Protein AF-A0A7K0TBQ1-F1 (afdb_monomer)

pLDDT: mean 91.93, std 2.82, range [83.19, 95.75]

Secondary structure (DSSP, 8-state):
-TTTTSS-TTPEE-HHHHHHHH---HHHHHHHHHHHHHTTSSEEETTTEEE-

Mean predicted aligned error: 2.96 Å

Radius of gyration: 10.34 Å; Cα contacts (8 Å, |Δi|>4): 53; chains: 1; bounding box: 23×24×20 Å

Nearest PDB structures (foldseek):
  7u5q-assembly2_B  TM=9.064E-01  e=3.427E-04  Brucella melitensis ATCC 23457
  3sxy-assembly1_B  TM=9.666E-01  e=4.187E-03  Thermotoga maritima
  3by6-assembly3_C  TM=8.355E-01  e=9.567E-02  Oenococcus oeni PSU-1
  2ek5-assembly1_B  TM=8.491E-01  e=1.669E-01  Corynebacterium glutamicum ATCC 13032
  4r1h-assembly1_B  TM=8.555E-01  e=3.344E-01  Listeria monocytogenes EGD-e

Structure (mmCIF, N/CA/C/O backbone):
data_AF-A0A7K0TBQ1-F1
#
_entry.id   AF-A0A7K0TBQ1-F1
#
loop_
_atom_site.group_PDB
_atom_site.id
_atom_site.type_symbol
_atom_site.label_atom_id
_atom_site.label_alt_id
_atom_site.label_comp_id
_atom_site.label_asym_id
_atom_site.label_entity_id
_atom_site.label_seq_id
_atom_site.pdbx_PDB_ins_code
_atom_site.Cartn_x
_atom_site.Cartn_y
_atom_site.Cartn_z
_atom_site.occupancy
_atom_site.B_iso_or_equiv
_atom_site.auth_seq_id
_atom_site.auth_comp_id
_atom_site.auth_asym_id
_atom_site.auth_atom_id
_atom_site.pdbx_PDB_model_num
ATOM 1 N N . MET A 1 1 ? -4.485 -9.384 3.153 1.00 83.19 1 MET A N 1
ATOM 2 C CA . MET A 1 1 ? -4.395 -8.762 1.822 1.00 83.19 1 MET A CA 1
ATOM 3 C C . MET A 1 1 ? -3.162 -9.178 1.014 1.00 83.19 1 MET A C 1
ATOM 5 O O . MET A 1 1 ? -3.350 -9.851 0.016 1.00 83.19 1 MET A O 1
ATOM 9 N N . ILE A 1 2 ? -1.918 -8.845 1.401 1.00 87.62 2 ILE A N 1
ATOM 10 C CA . ILE A 1 2 ? -0.719 -9.173 0.582 1.00 87.62 2 ILE A CA 1
ATOM 11 C C . ILE A 1 2 ? -0.325 -10.657 0.685 1.00 87.62 2 ILE A C 1
ATOM 13 O O . ILE A 1 2 ? -0.339 -11.374 -0.307 1.00 87.62 2 ILE A O 1
ATOM 17 N N . ILE A 1 3 ? -0.045 -11.156 1.896 1.00 89.62 3 ILE A N 1
ATOM 18 C CA . ILE A 1 3 ? 0.346 -12.567 2.109 1.00 89.62 3 ILE A CA 1
ATOM 19 C C . ILE A 1 3 ? -0.765 -13.565 1.755 1.00 89.62 3 ILE A C 1
ATOM 21 O O . ILE A 1 3 ? -0.491 -14.712 1.422 1.00 89.62 3 ILE A O 1
ATOM 25 N N . THR A 1 4 ? -2.021 -13.120 1.834 1.00 92.00 4 THR A N 1
ATOM 26 C CA . THR A 1 4 ? -3.204 -13.906 1.468 1.00 92.00 4 THR A CA 1
ATOM 27 C C . THR A 1 4 ? -3.517 -13.833 -0.028 1.00 92.00 4 THR A C 1
ATOM 29 O O . THR A 1 4 ? -4.463 -14.478 -0.465 1.00 92.00 4 THR A O 1
ATOM 32 N N . LEU A 1 5 ? -2.729 -13.078 -0.809 1.00 87.19 5 LEU A N 1
ATOM 33 C CA . LEU A 1 5 ? -2.906 -12.849 -2.249 1.00 87.19 5 LEU A CA 1
ATOM 34 C C . LEU A 1 5 ? -4.255 -12.224 -2.643 1.00 87.19 5 LEU A C 1
ATOM 36 O O . LEU A 1 5 ? -4.674 -12.321 -3.793 1.00 87.19 5 LEU A O 1
ATOM 40 N N . GLU A 1 6 ? -4.927 -11.535 -1.722 1.00 90.06 6 GLU A N 1
ATOM 41 C CA . GLU A 1 6 ? -6.081 -10.693 -2.073 1.00 90.06 6 GLU A CA 1
ATOM 42 C C . GLU A 1 6 ? -5.633 -9.461 -2.870 1.00 90.06 6 GLU A C 1
ATOM 44 O O . GLU A 1 6 ? -6.371 -8.970 -3.719 1.00 90.06 6 GLU A O 1
ATOM 49 N N . LEU A 1 7 ? -4.412 -8.978 -2.617 1.00 89.44 7 LEU A N 1
ATOM 50 C CA . LEU A 1 7 ? -3.717 -8.046 -3.497 1.00 89.44 7 LEU A CA 1
ATOM 51 C C . LEU A 1 7 ? -2.700 -8.829 -4.321 1.00 89.44 7 LEU A C 1
ATOM 53 O O . LEU A 1 7 ? -1.752 -9.403 -3.784 1.00 89.44 7 LEU A O 1
ATOM 57 N N . VAL A 1 8 ? -2.923 -8.862 -5.630 1.00 90.31 8 VAL A N 1
ATOM 58 C CA . VAL A 1 8 ? -2.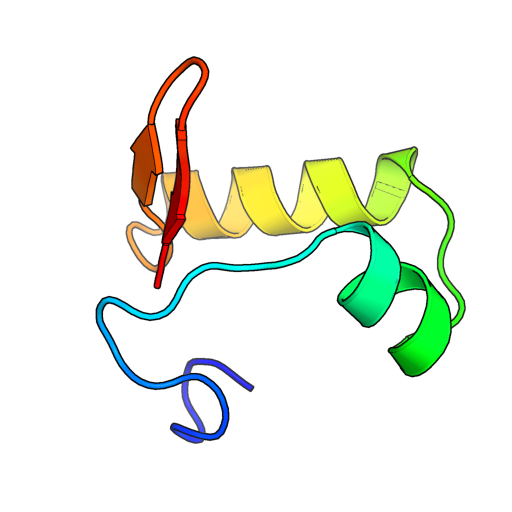076 -9.602 -6.568 1.00 90.31 8 VAL A CA 1
ATOM 59 C C . VAL A 1 8 ? -0.730 -8.879 -6.721 1.00 90.31 8 VAL A C 1
ATOM 61 O O . VAL A 1 8 ? -0.719 -7.646 -6.777 1.00 90.31 8 VAL A O 1
ATOM 64 N N . PRO A 1 9 ? 0.401 -9.598 -6.835 1.00 90.69 9 PRO A N 1
ATOM 65 C CA . PRO A 1 9 ? 1.684 -8.981 -7.167 1.00 90.69 9 PRO A CA 1
ATOM 66 C C . PRO A 1 9 ? 1.601 -8.124 -8.438 1.00 90.69 9 PRO A C 1
ATOM 68 O O . PRO A 1 9 ? 0.963 -8.503 -9.422 1.00 90.69 9 PRO A O 1
ATOM 71 N N . GLY A 1 10 ? 2.229 -6.954 -8.412 1.00 90.81 10 GLY A N 1
ATOM 72 C CA . GLY A 1 10 ? 2.180 -5.945 -9.466 1.00 90.81 10 GLY A CA 1
ATOM 73 C C . GLY A 1 10 ? 0.890 -5.119 -9.502 1.00 90.81 10 GLY A C 1
ATOM 74 O O . GLY A 1 10 ? 0.753 -4.256 -10.372 1.00 90.81 10 GLY A O 1
ATOM 75 N N . SER A 1 11 ? -0.065 -5.351 -8.594 1.00 93.31 11 SER A N 1
ATOM 76 C CA . SER A 1 11 ? -1.278 -4.531 -8.504 1.00 93.31 11 SER A CA 1
ATOM 77 C C . SER A 1 11 ? -0.994 -3.167 -7.878 1.00 93.31 11 SER A C 1
ATOM 79 O O . SER A 1 11 ? -0.144 -3.032 -6.999 1.00 93.31 11 SER A O 1
ATOM 81 N N . LEU A 1 12 ? -1.719 -2.145 -8.340 1.00 93.75 12 LEU A N 1
ATOM 82 C CA . LEU A 1 12 ? -1.650 -0.803 -7.773 1.00 93.75 12 LEU A CA 1
ATOM 83 C C . LEU A 1 12 ? -2.396 -0.765 -6.433 1.00 93.75 12 LEU A C 1
ATOM 85 O O . LEU 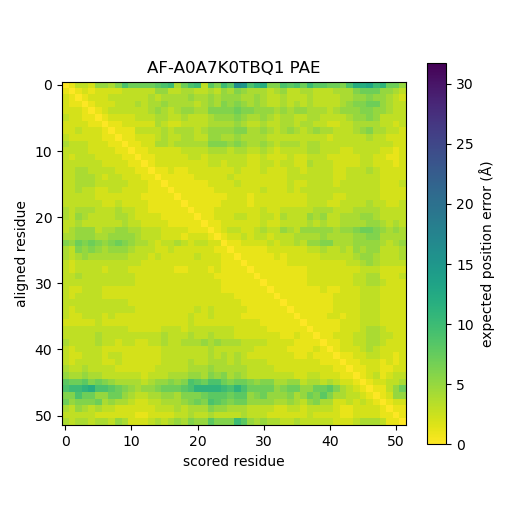A 1 12 ? -3.563 -1.142 -6.349 1.00 93.75 12 LEU A O 1
ATOM 89 N N . ILE A 1 13 ? -1.743 -0.228 -5.409 1.00 93.50 13 ILE A N 1
ATOM 90 C CA . ILE A 1 13 ? -2.317 -0.005 -4.087 1.00 93.50 13 ILE A CA 1
ATOM 91 C C . ILE A 1 13 ? -2.947 1.388 -4.028 1.00 93.50 13 ILE A C 1
ATOM 93 O O . ILE A 1 13 ? -2.276 2.408 -4.214 1.00 93.50 13 ILE A O 1
ATOM 97 N N . SER A 1 14 ? -4.238 1.434 -3.705 1.00 92.38 14 SER A N 1
ATOM 98 C CA . SER A 1 14 ? -4.997 2.668 -3.496 1.00 92.38 14 SER A CA 1
ATOM 99 C C . SER A 1 14 ? -5.087 3.007 -2.006 1.00 92.38 14 SER A C 1
ATOM 101 O O . SER A 1 14 ? -5.801 2.351 -1.250 1.00 92.38 14 SER A O 1
ATOM 103 N N . GLU A 1 15 ? -4.402 4.071 -1.566 1.00 90.94 15 GLU A N 1
ATOM 104 C CA . GLU A 1 15 ? -4.493 4.551 -0.175 1.00 90.94 15 GLU A CA 1
ATOM 105 C C . GLU A 1 15 ? -5.941 4.865 0.220 1.00 90.94 15 GLU A C 1
ATOM 107 O O . GLU A 1 15 ? -6.372 4.517 1.314 1.00 90.94 15 GLU A O 1
ATOM 112 N N . SER A 1 16 ? -6.714 5.488 -0.675 1.00 91.94 16 SER A N 1
ATOM 113 C CA . SER A 1 16 ? -8.113 5.841 -0.415 1.00 91.94 16 SER A CA 1
ATOM 114 C C . SER A 1 16 ? -9.015 4.626 -0.224 1.00 91.94 16 SER A C 1
ATOM 116 O O . SER A 1 16 ? -9.928 4.678 0.595 1.00 91.94 16 SER A O 1
ATOM 118 N N . GLU A 1 17 ? -8.758 3.543 -0.957 1.00 92.31 17 GLU A N 1
ATOM 119 C CA . GLU A 1 17 ? -9.513 2.296 -0.827 1.00 92.31 17 GLU A CA 1
ATOM 120 C C . GLU A 1 17 ? -9.137 1.552 0.455 1.00 92.31 17 GLU A C 1
ATOM 122 O O . GLU A 1 17 ? -10.002 1.038 1.160 1.00 92.31 17 GLU A O 1
ATOM 127 N N . LEU A 1 18 ? -7.854 1.560 0.824 1.00 92.31 18 LEU A N 1
ATOM 128 C CA . LEU A 1 18 ? -7.415 1.013 2.105 1.00 92.31 18 LEU A CA 1
ATOM 129 C C . LEU A 1 18 ? -7.989 1.809 3.280 1.00 92.31 18 LEU A C 1
ATOM 131 O O . LEU A 1 18 ? -8.421 1.219 4.265 1.00 92.31 18 LEU A O 1
ATOM 135 N N . MET A 1 19 ? -8.045 3.138 3.174 1.00 94.31 19 MET A N 1
ATOM 136 C CA . MET A 1 19 ? -8.674 3.991 4.183 1.00 94.31 19 MET A CA 1
ATOM 137 C C . MET A 1 19 ? -10.164 3.678 4.352 1.00 94.31 19 MET A C 1
ATOM 139 O O . MET A 1 19 ? -10.633 3.580 5.484 1.00 94.31 19 MET A O 1
ATOM 143 N N . SER A 1 20 ? -10.912 3.524 3.254 1.00 94.50 20 SER A N 1
ATOM 144 C CA . SER A 1 20 ? -12.345 3.216 3.325 1.00 94.50 20 SER A CA 1
ATOM 145 C C . SER A 1 20 ? -12.606 1.799 3.836 1.00 94.50 20 SER A C 1
ATOM 147 O O . SER A 1 20 ? -13.527 1.601 4.624 1.00 94.50 20 SER A O 1
ATOM 149 N N . THR A 1 21 ? -11.777 0.833 3.438 1.00 92.56 21 THR A N 1
ATOM 150 C CA . THR A 1 21 ? -11.929 -0.581 3.808 1.00 92.56 21 THR A CA 1
ATOM 151 C C . THR A 1 21 ? -11.506 -0.852 5.250 1.00 92.56 21 THR A C 1
ATOM 153 O O . THR A 1 21 ? -12.175 -1.595 5.962 1.00 92.56 21 THR A O 1
ATOM 156 N N . LEU A 1 22 ? -10.401 -0.249 5.698 1.00 92.38 22 LEU A N 1
ATOM 157 C CA . LEU A 1 22 ? -9.829 -0.486 7.027 1.00 92.38 22 LEU A CA 1
ATOM 158 C C . LEU A 1 22 ? -10.296 0.537 8.074 1.00 92.38 22 LEU A C 1
ATOM 160 O O . LEU A 1 22 ? -10.052 0.348 9.262 1.00 92.38 22 LEU A O 1
ATOM 164 N N . GLY A 1 23 ? -10.937 1.633 7.654 1.00 93.44 23 GLY A N 1
ATOM 165 C CA . GLY A 1 23 ? -11.451 2.677 8.547 1.00 93.44 23 GLY A CA 1
ATOM 166 C C . GLY A 1 23 ? -10.375 3.558 9.192 1.00 93.44 23 GLY A C 1
ATOM 167 O O . GLY A 1 23 ? -10.668 4.303 10.127 1.00 93.44 23 GLY A O 1
ATOM 168 N N . PHE A 1 24 ? -9.130 3.494 8.713 1.00 93.56 24 PHE A N 1
ATOM 169 C CA .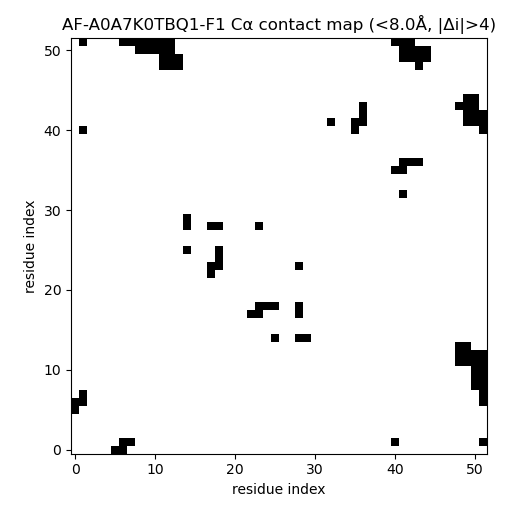 PHE A 1 24 ? -8.020 4.297 9.227 1.00 93.56 24 PHE A CA 1
ATOM 170 C C . PHE A 1 24 ? -7.797 5.580 8.417 1.00 93.56 24 PHE A C 1
ATOM 172 O O . PHE A 1 24 ? -8.104 5.674 7.230 1.00 93.56 24 PHE A O 1
ATOM 179 N N . GLY A 1 25 ? -7.218 6.589 9.073 1.00 92.69 25 GLY A N 1
ATOM 180 C CA . GLY A 1 25 ? -6.832 7.846 8.432 1.00 92.69 25 GLY A CA 1
ATOM 181 C C . GLY A 1 25 ? -5.596 7.728 7.528 1.00 92.69 25 GLY A C 1
ATOM 182 O O . GLY A 1 25 ? -4.912 6.710 7.490 1.00 92.69 25 GLY A O 1
ATOM 183 N N . ARG A 1 26 ? -5.252 8.825 6.838 1.00 92.56 26 ARG A N 1
ATOM 184 C CA . ARG A 1 26 ? -4.114 8.878 5.893 1.00 92.56 26 ARG A CA 1
ATOM 185 C C . ARG A 1 26 ? -2.763 8.555 6.537 1.00 92.56 26 ARG A C 1
ATOM 187 O O . ARG A 1 26 ? -1.979 7.813 5.961 1.00 92.56 26 ARG A O 1
ATOM 194 N N . THR A 1 27 ? -2.481 9.119 7.712 1.00 95.19 27 THR A N 1
ATOM 195 C CA . THR A 1 27 ? -1.191 8.947 8.401 1.00 95.19 27 THR A CA 1
ATOM 196 C C . THR A 1 27 ? -0.884 7.481 8.727 1.00 95.19 27 THR A C 1
ATOM 198 O O . THR A 1 27 ? 0.131 6.995 8.232 1.00 95.19 27 THR A O 1
ATOM 201 N N . PRO A 1 28 ? -1.741 6.742 9.463 1.00 95.44 28 PRO A N 1
ATOM 202 C CA . PRO A 1 28 ? -1.461 5.341 9.785 1.00 95.44 28 PRO A CA 1
ATOM 203 C C . PRO A 1 28 ? -1.396 4.440 8.543 1.00 95.44 28 PRO A C 1
ATOM 205 O O . PRO A 1 28 ? -0.543 3.559 8.481 1.00 95.44 28 PRO A O 1
ATOM 208 N N . ILE A 1 29 ? -2.224 4.687 7.518 1.00 95.38 29 ILE A N 1
ATOM 209 C CA . ILE A 1 29 ? -2.154 3.943 6.247 1.00 95.38 29 ILE A CA 1
ATOM 210 C C . ILE A 1 29 ? -0.799 4.151 5.569 1.00 95.38 29 ILE A C 1
ATOM 212 O O . ILE A 1 29 ? -0.144 3.192 5.162 1.00 95.38 29 ILE A O 1
ATOM 216 N N . ARG A 1 30 ? -0.334 5.399 5.492 1.00 92.00 30 ARG A N 1
ATOM 217 C CA . ARG A 1 30 ? 0.949 5.722 4.871 1.00 92.00 30 ARG A CA 1
ATOM 218 C C . ARG A 1 30 ? 2.139 5.160 5.651 1.00 92.00 30 ARG A C 1
ATOM 220 O O . ARG A 1 30 ? 3.123 4.762 5.030 1.00 92.00 30 ARG A O 1
ATOM 227 N N . GLU A 1 31 ? 2.074 5.122 6.980 1.00 95.12 31 GLU A N 1
ATOM 228 C CA . GLU A 1 31 ? 3.108 4.486 7.806 1.00 95.12 31 GLU A CA 1
ATOM 229 C C . GLU A 1 31 ? 3.141 2.969 7.613 1.00 95.12 31 GLU A C 1
ATOM 231 O O . GLU A 1 31 ? 4.219 2.414 7.402 1.00 95.12 31 GLU A O 1
ATOM 236 N N . ALA A 1 32 ? 1.978 2.311 7.576 1.00 94.25 32 ALA A N 1
ATOM 237 C CA . ALA A 1 32 ? 1.886 0.879 7.303 1.00 94.25 32 ALA A CA 1
ATOM 238 C C . ALA A 1 32 ? 2.467 0.527 5.924 1.00 94.25 32 ALA A C 1
ATOM 240 O O . ALA A 1 32 ? 3.308 -0.363 5.815 1.00 94.25 32 ALA A O 1
ATOM 241 N N . LEU A 1 33 ? 2.096 1.275 4.879 1.00 93.38 33 LEU A N 1
ATOM 242 C CA . LEU A 1 33 ? 2.630 1.068 3.528 1.00 93.38 33 LEU A CA 1
ATOM 243 C C . LEU A 1 33 ? 4.140 1.322 3.451 1.00 93.38 33 LEU A C 1
ATOM 245 O O . LEU A 1 33 ? 4.849 0.612 2.740 1.00 93.38 33 LEU A O 1
ATOM 249 N N . ARG A 1 34 ? 4.664 2.284 4.221 1.00 93.38 34 ARG A N 1
ATOM 250 C CA . ARG A 1 34 ? 6.114 2.488 4.347 1.00 93.38 34 ARG A CA 1
ATOM 251 C C . ARG A 1 34 ? 6.816 1.334 5.056 1.00 93.38 34 ARG A C 1
ATOM 253 O O . ARG A 1 34 ? 7.901 0.964 4.619 1.00 93.38 34 ARG A O 1
ATOM 260 N N . SER A 1 35 ? 6.227 0.769 6.110 1.00 95.12 35 SER A N 1
ATOM 261 C CA . SER A 1 35 ? 6.779 -0.424 6.770 1.00 95.12 35 SER A CA 1
ATOM 262 C C . SER A 1 35 ? 6.841 -1.600 5.799 1.00 95.12 35 SER A C 1
ATOM 264 O O . SER A 1 35 ? 7.899 -2.194 5.622 1.00 95.12 35 SER A O 1
ATOM 266 N N . LEU A 1 36 ? 5.748 -1.850 5.073 1.00 94.00 36 LEU A N 1
ATOM 267 C CA . LEU A 1 36 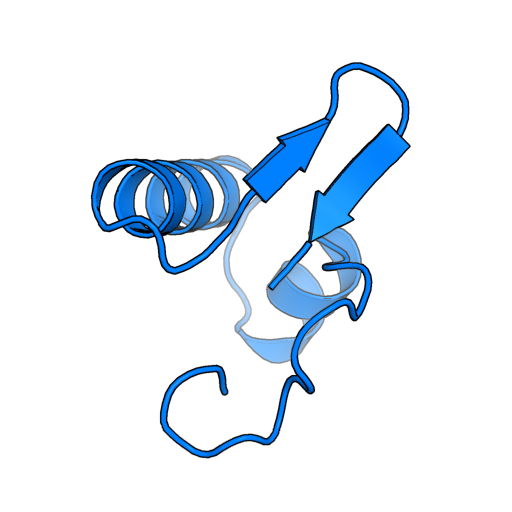? 5.679 -2.906 4.061 1.00 94.00 36 LEU A CA 1
ATOM 268 C C . LEU A 1 36 ? 6.705 -2.705 2.936 1.00 94.00 36 LEU A C 1
ATOM 270 O O . LEU A 1 36 ? 7.300 -3.672 2.463 1.00 94.00 36 LEU A O 1
ATOM 274 N N . ALA A 1 37 ? 6.970 -1.457 2.544 1.00 93.69 37 ALA A N 1
ATOM 275 C CA . ALA A 1 37 ? 8.022 -1.152 1.582 1.00 93.69 37 ALA A CA 1
ATOM 276 C C . ALA A 1 37 ? 9.431 -1.442 2.127 1.00 93.69 37 ALA A C 1
ATOM 278 O O . ALA A 1 37 ? 10.274 -1.973 1.403 1.00 93.69 37 ALA A O 1
ATOM 279 N N . ASN A 1 38 ? 9.689 -1.163 3.409 1.00 95.75 38 ASN A N 1
ATOM 280 C CA . ASN A 1 38 ? 10.955 -1.529 4.058 1.00 95.75 38 ASN A CA 1
ATOM 281 C C . ASN A 1 38 ? 11.145 -3.054 4.124 1.00 95.75 38 ASN A C 1
ATOM 283 O O . ASN A 1 38 ? 12.269 -3.544 4.014 1.00 95.75 38 ASN A O 1
ATOM 287 N N . GLU A 1 39 ? 10.048 -3.798 4.259 1.00 94.88 39 GLU A N 1
ATOM 288 C CA . GLU A 1 39 ? 10.015 -5.264 4.247 1.00 94.88 39 GLU A CA 1
ATOM 289 C C . GLU A 1 39 ? 10.039 -5.865 2.8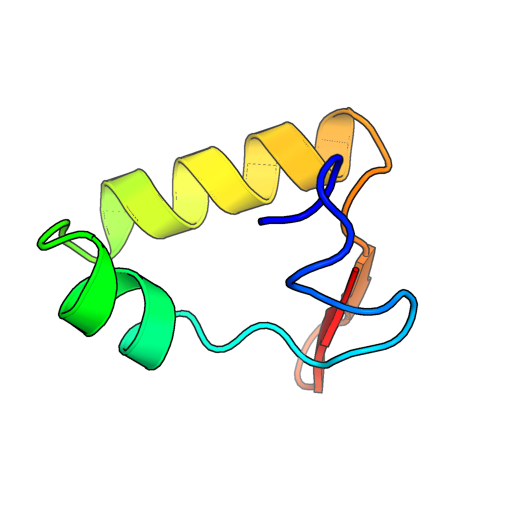29 1.00 94.88 39 GLU A C 1
ATOM 291 O O . GLU A 1 39 ? 10.055 -7.085 2.682 1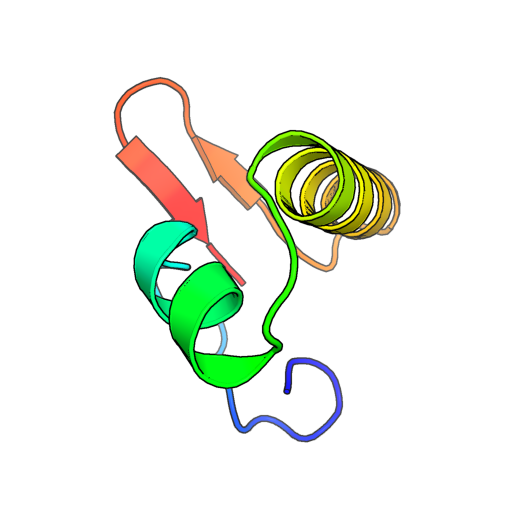.00 94.88 39 GLU A O 1
ATOM 296 N N . LYS A 1 40 ? 10.099 -5.029 1.779 1.00 92.19 40 LYS A N 1
ATOM 297 C CA . LYS A 1 40 ? 10.071 -5.425 0.357 1.00 92.19 40 LYS A CA 1
ATOM 298 C C . LYS A 1 40 ? 8.798 -6.164 -0.070 1.00 92.19 40 LYS A C 1
ATOM 300 O O . LYS A 1 40 ? 8.829 -6.957 -1.006 1.00 92.19 40 LYS A O 1
ATOM 305 N N . LEU A 1 41 ? 7.687 -5.892 0.609 1.00 92.25 41 LEU A N 1
ATOM 306 C CA . LEU A 1 41 ? 6.356 -6.395 0.256 1.00 92.25 41 LEU A CA 1
ATOM 307 C C . LEU A 1 41 ? 5.568 -5.418 -0.623 1.00 92.25 41 LEU A C 1
ATOM 309 O O . LEU A 1 41 ? 4.485 -5.759 -1.084 1.00 92.25 41 LEU A O 1
ATOM 313 N N . VAL A 1 42 ? 6.069 -4.188 -0.770 1.00 94.12 42 VAL A N 1
ATOM 314 C CA . VAL A 1 42 ? 5.475 -3.117 -1.574 1.00 94.12 42 VAL A CA 1
ATOM 315 C C . VAL A 1 42 ? 6.592 -2.296 -2.219 1.00 94.12 42 VAL A C 1
ATOM 317 O O . VAL A 1 42 ? 7.565 -1.924 -1.564 1.00 94.12 42 VAL A O 1
ATOM 320 N N . GLU A 1 43 ? 6.434 -1.934 -3.485 1.00 93.62 43 GLU A N 1
ATOM 321 C CA . GLU A 1 43 ? 7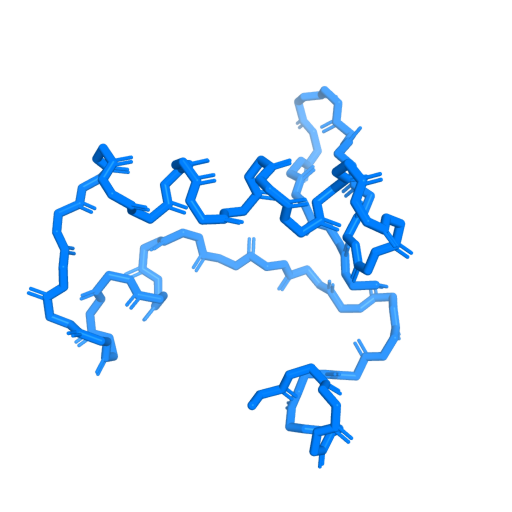.311 -1.019 -4.205 1.00 93.62 43 GLU A CA 1
ATOM 322 C C . GLU A 1 43 ? 6.685 0.373 -4.335 1.00 93.62 43 GLU A C 1
ATOM 324 O O . GLU A 1 43 ? 5.534 0.539 -4.743 1.00 93.62 43 GLU A O 1
ATOM 329 N N . VAL A 1 44 ? 7.461 1.409 -4.014 1.00 91.19 44 VAL A N 1
ATOM 330 C CA . VAL A 1 44 ? 7.017 2.805 -4.100 1.00 91.19 44 VAL A CA 1
ATOM 331 C C . VAL A 1 44 ? 7.610 3.456 -5.344 1.00 91.19 44 VAL A C 1
ATOM 333 O O . VAL A 1 44 ? 8.818 3.676 -5.422 1.00 91.19 44 VAL A O 1
ATOM 336 N N . TYR A 1 45 ? 6.753 3.855 -6.283 1.00 90.38 45 TYR A N 1
ATOM 337 C CA . TYR A 1 45 ? 7.155 4.586 -7.480 1.00 90.38 45 TYR A CA 1
ATOM 338 C C . TYR A 1 45 ? 6.733 6.058 -7.369 1.00 90.38 45 TYR A C 1
ATOM 340 O O . TYR A 1 45 ? 5.535 6.374 -7.406 1.00 90.38 45 TYR A O 1
ATOM 348 N N . PRO A 1 46 ? 7.690 7.003 -7.275 1.00 84.94 46 PRO A N 1
ATOM 349 C CA . PRO A 1 46 ? 7.381 8.425 -7.209 1.00 84.94 46 PRO A CA 1
ATOM 350 C C . PRO A 1 46 ? 6.462 8.848 -8.361 1.00 84.94 46 PRO A C 1
ATOM 352 O O . PRO A 1 46 ? 6.740 8.558 -9.523 1.00 84.94 46 PRO A O 1
ATOM 355 N N . ARG A 1 47 ? 5.364 9.545 -8.039 1.00 86.62 47 ARG A N 1
ATOM 356 C CA . ARG A 1 47 ? 4.335 10.023 -8.992 1.00 86.62 47 ARG A CA 1
ATOM 357 C C . ARG A 1 47 ? 3.523 8.934 -9.713 1.00 86.62 47 ARG A C 1
ATOM 359 O O . ARG A 1 47 ? 2.631 9.290 -10.474 1.00 86.62 47 ARG A O 1
ATOM 366 N N . ARG A 1 48 ? 3.802 7.646 -9.487 1.0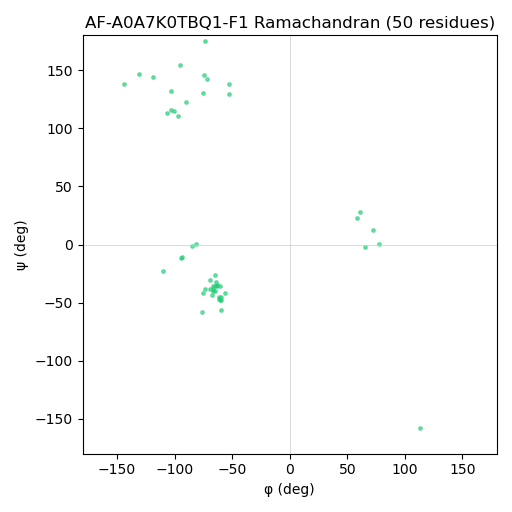0 84.94 48 ARG A N 1
ATOM 367 C CA . ARG A 1 48 ? 3.043 6.517 -10.057 1.00 84.94 48 ARG A CA 1
ATOM 368 C C . ARG A 1 48 ? 2.215 5.759 -9.021 1.00 84.94 48 ARG A C 1
ATOM 370 O O . ARG A 1 48 ? 1.221 5.158 -9.399 1.00 84.94 48 ARG A O 1
ATOM 377 N N . GLY A 1 49 ? 2.584 5.834 -7.742 1.00 88.19 49 GLY A N 1
ATOM 378 C CA . GLY A 1 49 ? 1.861 5.186 -6.646 1.00 88.19 49 GLY A CA 1
ATOM 379 C C . GLY A 1 49 ? 2.670 4.062 -6.005 1.00 88.19 49 GLY A C 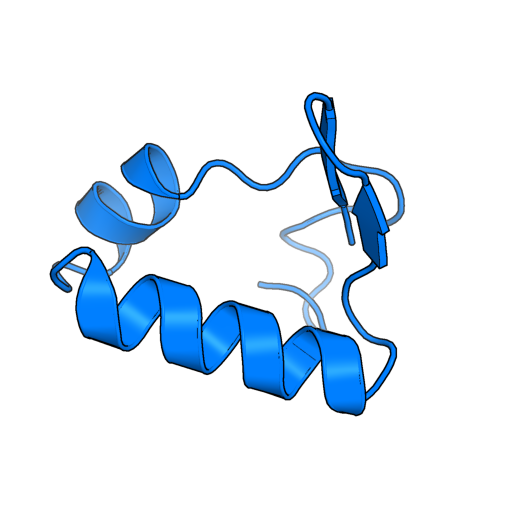1
ATOM 380 O O . GLY A 1 49 ? 3.899 4.055 -6.082 1.00 88.19 49 GLY A O 1
ATOM 381 N N . MET A 1 50 ? 1.976 3.143 -5.342 1.00 92.25 50 MET A N 1
ATOM 382 C CA . MET A 1 50 ? 2.562 1.993 -4.650 1.00 92.25 50 MET A CA 1
ATOM 383 C C . MET A 1 50 ? 2.036 0.700 -5.260 1.00 92.25 50 MET A C 1
ATOM 385 O O . MET A 1 50 ? 0.879 0.658 -5.665 1.00 92.25 50 MET A O 1
ATOM 389 N N . PHE A 1 51 ? 2.876 -0.325 -5.334 1.00 93.44 51 PHE A N 1
ATOM 390 C CA . PHE A 1 51 ? 2.561 -1.607 -5.962 1.00 93.44 51 PHE A CA 1
ATOM 391 C C . PHE A 1 51 ? 2.940 -2.752 -5.030 1.00 93.44 51 PHE A C 1
ATOM 393 O O . PHE A 1 51 ? 3.902 -2.606 -4.287 1.00 93.44 51 PHE A O 1
ATOM 400 N N . VAL A 1 52 ? 2.192 -3.855 -5.050 1.00 91.50 52 VAL A N 1
ATOM 401 C CA . VAL A 1 52 ? 2.563 -5.090 -4.326 1.00 91.50 52 VAL A CA 1
ATOM 402 C C . VAL A 1 52 ? 3.680 -5.827 -5.047 1.00 91.50 52 VAL A C 1
ATOM 404 O O . VAL A 1 52 ? 3.575 -5.946 -6.287 1.00 91.50 52 VAL A O 1
#

Sequence (52 aa):
MIITLELVPGSLISESELMSTLGFGRTPIREALRSLANEKLVEVYPRRGMFV

Foldseek 3Di:
DQVVCPAPFFDFDDLVVCCVVVVDDSVVSVVVLVVCVVVVSWDQDVPPHIGD

Solvent-accessible surface area (backbone atoms only — not comparable to full-atom values): 3118 Å² total; per-residue (Å²): 85,65,96,74,53,74,47,48,78,73,36,78,58,54,69,71,56,50,26,68,73,69,71,46,58,71,67,66,54,52,51,52,54,48,52,36,34,76,71,68,60,29,48,79,42,89,99,75,47,34,27,59